Protein AF-A0A7S2BR03-F1 (afdb_monomer_lite)

Radius of gyration: 13.49 Å; chains: 1; bounding box: 30×27×40 Å

pLDDT: mean 95.9, std 5.65, range [64.81, 98.75]

Secondary structure (DSSP, 8-state):
-TTS-HHHHHHHHHHTB-TTS-BBSSTT--B-HHHHHHHHHHHHHTT-GGGS-HHHHHHHHHTTB-TTS-B-SSTTSPP-HHHHHHHHHHHHHTT-GGGS-GGG-

Foldseek 3Di:
DVVDPLVVVLVQLLVQQDPQQWGAPHPVRDTFLQSLLVSLVSCLVSVHPVSHDLVSNLVQLLQQQDPLQAGDRGHPHDGDPVSRVSSCNSCVSVVNNVVGDPVSD

Organism: NCBI:txid327968

Structure (mmCIF, N/CA/C/O backbone):
data_AF-A0A7S2BR03-F1
#
_entry.id   AF-A0A7S2BR03-F1
#
loop_
_atom_site.group_PD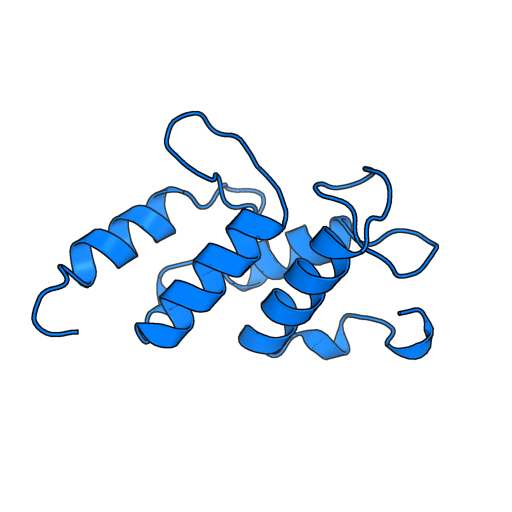B
_atom_site.id
_atom_site.type_symbol
_atom_site.label_atom_id
_atom_site.label_alt_id
_atom_site.label_comp_id
_atom_site.label_asym_id
_atom_site.label_entity_id
_atom_site.label_seq_id
_atom_site.pdbx_PDB_ins_code
_atom_site.Cartn_x
_atom_site.Cartn_y
_atom_site.Cartn_z
_atom_site.occupancy
_atom_site.B_iso_or_equiv
_atom_site.auth_seq_id
_atom_site.auth_comp_id
_atom_site.auth_asym_id
_atom_site.auth_atom_id
_atom_site.pdbx_PDB_model_num
ATOM 1 N N . VAL A 1 1 ? -12.132 -7.850 17.650 1.00 64.81 1 VAL A N 1
ATOM 2 C CA . VAL A 1 1 ? -12.135 -6.395 17.366 1.00 64.81 1 VAL A CA 1
ATOM 3 C C . VAL A 1 1 ? -12.486 -5.587 18.616 1.00 64.81 1 VAL A C 1
ATOM 5 O O . VAL A 1 1 ? -11.938 -4.518 18.800 1.00 64.81 1 VAL A O 1
ATOM 8 N N . ASP A 1 2 ? -13.261 -6.143 19.545 1.00 73.75 2 ASP A N 1
ATOM 9 C CA . ASP A 1 2 ? -13.863 -5.478 20.722 1.00 73.75 2 ASP A CA 1
ATOM 10 C C . ASP A 1 2 ? -12.920 -4.790 21.736 1.00 73.75 2 ASP A C 1
ATOM 12 O O . ASP A 1 2 ? -13.390 -4.132 22.659 1.00 73.75 2 ASP A O 1
ATOM 16 N N . LYS A 1 3 ? -11.595 -4.935 21.600 1.00 87.50 3 LYS A N 1
ATOM 17 C CA . LYS A 1 3 ? -10.587 -4.228 22.418 1.00 87.50 3 LYS A CA 1
ATOM 18 C C . LYS A 1 3 ? -9.804 -3.163 21.638 1.00 87.50 3 LYS A C 1
ATOM 20 O O . LYS A 1 3 ? -8.935 -2.517 22.214 1.00 87.50 3 LYS A O 1
ATOM 25 N N . LEU A 1 4 ? -10.056 -3.031 20.337 1.00 91.19 4 LEU A N 1
ATOM 26 C CA . LEU A 1 4 ? -9.351 -2.130 19.432 1.00 91.19 4 LEU A CA 1
ATOM 27 C C . LEU A 1 4 ? -10.158 -0.843 19.254 1.00 91.19 4 LEU A C 1
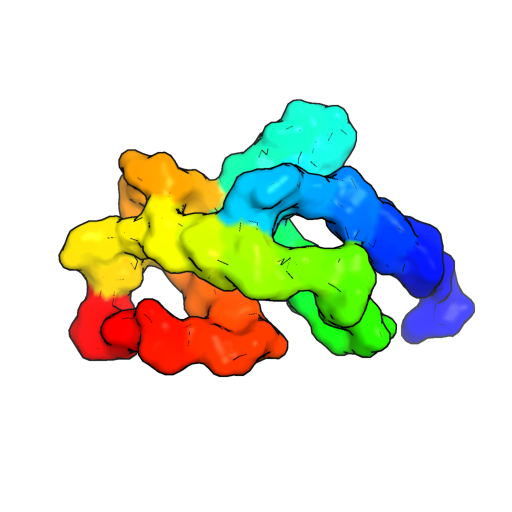ATOM 29 O O . LEU A 1 4 ? -11.345 -0.898 18.940 1.00 91.19 4 LEU A O 1
ATOM 33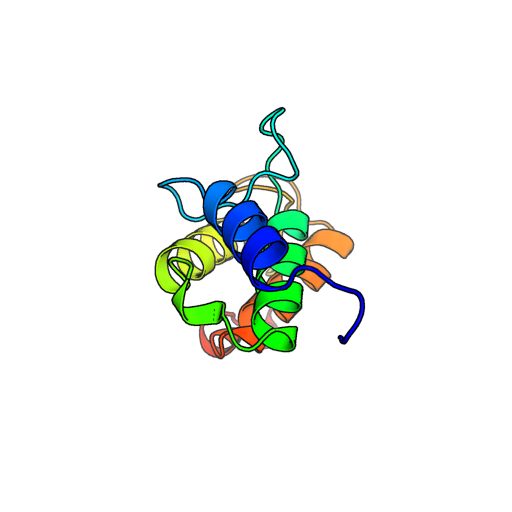 N N . ASP A 1 5 ? -9.501 0.308 19.388 1.00 95.81 5 ASP A N 1
ATOM 34 C CA . ASP A 1 5 ? -10.045 1.578 18.901 1.00 95.81 5 ASP A CA 1
ATOM 35 C C . ASP A 1 5 ? -9.969 1.598 17.366 1.00 95.81 5 ASP A C 1
ATOM 37 O O . ASP A 1 5 ? -8.972 2.026 16.784 1.00 95.81 5 ASP A O 1
ATOM 41 N N . VAL A 1 6 ? -11.006 1.061 16.716 1.00 96.50 6 VAL A N 1
ATOM 42 C CA . VAL A 1 6 ? -11.058 0.912 15.253 1.00 96.50 6 VAL A CA 1
ATOM 43 C C . VAL A 1 6 ? -10.931 2.264 14.555 1.00 96.50 6 VAL A C 1
ATOM 45 O O . VAL A 1 6 ? -10.086 2.410 13.677 1.00 96.50 6 VAL A O 1
ATOM 48 N N . GLU A 1 7 ? -11.701 3.271 14.970 1.00 97.12 7 GLU A N 1
ATOM 49 C CA . GLU A 1 7 ? -11.661 4.593 14.332 1.00 97.12 7 GLU A CA 1
ATOM 50 C C . GLU A 1 7 ? -10.315 5.290 14.571 1.00 97.12 7 GLU A C 1
ATOM 52 O O . GLU A 1 7 ? -9.795 5.958 13.679 1.00 97.12 7 GLU A O 1
ATOM 57 N N . GLY A 1 8 ? -9.709 5.116 15.751 1.00 98.12 8 GLY A N 1
ATOM 58 C CA . GLY A 1 8 ? -8.357 5.603 16.021 1.00 98.12 8 GLY A CA 1
ATOM 59 C C . GLY A 1 8 ? -7.307 4.988 15.098 1.00 98.12 8 GLY A C 1
ATOM 60 O O . GLY A 1 8 ? -6.468 5.716 14.562 1.00 98.12 8 GLY A O 1
ATOM 61 N N . VAL A 1 9 ? -7.379 3.674 14.867 1.00 97.94 9 VAL A N 1
ATOM 62 C CA . VAL A 1 9 ? -6.477 2.957 13.953 1.00 97.94 9 VAL A CA 1
ATOM 63 C C . VAL A 1 9 ? -6.693 3.388 12.507 1.00 97.94 9 VAL A C 1
ATOM 65 O O . VAL A 1 9 ? -5.725 3.729 11.832 1.00 97.94 9 VAL A O 1
ATOM 68 N N . VAL A 1 10 ? -7.942 3.433 12.042 1.00 98.50 10 VAL A N 1
ATOM 69 C CA . VAL A 1 10 ? -8.287 3.871 10.682 1.00 98.50 10 VAL A CA 1
ATOM 70 C C . VAL A 1 10 ? -7.799 5.296 10.437 1.00 98.50 10 VAL A C 1
ATOM 72 O O . VAL A 1 10 ? -7.113 5.551 9.449 1.00 98.50 10 VAL A O 1
ATOM 75 N N . ARG A 1 11 ? -8.066 6.221 11.369 1.00 98.56 11 ARG A N 1
ATOM 76 C CA . ARG A 1 11 ? -7.591 7.608 11.283 1.00 98.56 11 ARG A CA 1
ATOM 77 C C . ARG A 1 11 ? -6.066 7.691 11.246 1.00 98.56 11 ARG A C 1
ATOM 79 O O . ARG A 1 11 ? -5.528 8.500 10.495 1.00 98.56 11 ARG A O 1
ATOM 86 N N . PHE A 1 12 ? -5.374 6.880 12.046 1.00 98.44 12 PHE A N 1
ATOM 87 C CA . PHE A 1 12 ? -3.915 6.830 12.033 1.00 98.44 12 PHE A CA 1
ATOM 88 C C . PHE A 1 12 ? -3.386 6.356 10.677 1.00 98.44 12 PHE A C 1
ATOM 90 O O . PHE A 1 12 ? -2.591 7.068 10.071 1.00 98.44 12 PHE A O 1
ATOM 97 N N . ILE A 1 13 ? -3.872 5.223 10.163 1.00 98.50 13 ILE A N 1
ATOM 98 C CA . ILE A 1 13 ? -3.439 4.685 8.865 1.00 98.50 13 ILE A CA 1
ATOM 99 C C . ILE A 1 13 ? -3.718 5.692 7.746 1.00 98.50 13 ILE A C 1
ATOM 101 O O . ILE A 1 13 ? -2.819 5.998 6.966 1.00 98.50 13 ILE A O 1
ATOM 105 N N . ALA A 1 14 ? -4.926 6.263 7.701 1.00 98.50 14 ALA A N 1
ATOM 106 C CA . ALA A 1 14 ? -5.293 7.247 6.687 1.00 98.50 14 ALA A CA 1
ATOM 107 C C . ALA A 1 14 ? -4.397 8.496 6.733 1.00 98.50 14 ALA A C 1
ATOM 109 O O . ALA A 1 14 ? -4.029 9.032 5.692 1.00 98.50 14 ALA A O 1
ATOM 110 N N . SER A 1 15 ? -3.973 8.929 7.927 1.00 98.38 15 SER A N 1
ATOM 111 C CA . SER A 1 15 ? -3.069 10.079 8.077 1.00 98.38 15 SER A CA 1
ATOM 112 C C . SER A 1 15 ? -1.648 9.845 7.550 1.00 98.38 15 SER A C 1
ATOM 114 O O . SER A 1 15 ? -0.911 10.809 7.355 1.00 98.38 15 SER A O 1
ATOM 116 N N . LEU A 1 16 ? -1.254 8.587 7.327 1.00 98.62 16 LEU A N 1
ATOM 117 C CA . LEU A 1 16 ? 0.066 8.227 6.805 1.00 98.62 16 LEU A CA 1
ATOM 118 C C . LEU A 1 16 ? 0.117 8.204 5.273 1.00 98.62 16 LEU A C 1
ATOM 120 O O . LEU A 1 16 ? 1.216 8.094 4.716 1.00 98.62 16 LEU A O 1
ATOM 124 N N . GLN A 1 17 ? -1.033 8.293 4.594 1.00 98.69 17 GLN A N 1
ATOM 125 C CA . GLN A 1 17 ? -1.062 8.354 3.140 1.00 98.69 17 GLN A CA 1
ATOM 126 C C . GLN A 1 17 ? -0.502 9.692 2.651 1.00 98.69 17 GLN A C 1
ATOM 128 O O . GLN A 1 17 ? -0.879 10.768 3.118 1.00 98.69 17 GLN A O 1
ATOM 133 N N . ARG A 1 18 ? 0.414 9.623 1.689 1.00 98.12 18 ARG A N 1
ATOM 134 C CA . ARG A 1 18 ? 1.058 10.782 1.076 1.00 98.12 18 ARG A CA 1
ATOM 135 C C . ARG A 1 18 ? 0.362 11.170 -0.236 1.00 98.12 18 ARG A C 1
ATOM 137 O O . ARG A 1 18 ? -0.223 10.297 -0.879 1.00 98.12 18 ARG A O 1
ATOM 144 N N . PRO A 1 19 ? 0.468 12.437 -0.686 1.00 97.12 19 PRO A N 1
ATOM 145 C CA . PRO A 1 19 ? -0.190 12.910 -1.911 1.00 97.12 19 PRO A CA 1
ATOM 146 C C . PRO A 1 19 ? 0.143 12.100 -3.171 1.00 97.12 19 PRO A C 1
ATOM 148 O O . PRO A 1 19 ? -0.664 12.009 -4.087 1.00 97.12 19 PRO A O 1
ATOM 151 N N . GLU A 1 20 ? 1.335 11.505 -3.233 1.00 96.06 20 GLU A N 1
ATOM 152 C CA . GLU A 1 20 ? 1.779 10.665 -4.348 1.00 96.06 20 GLU A CA 1
ATOM 153 C C . GLU A 1 20 ? 1.228 9.227 -4.336 1.00 96.06 20 GLU A C 1
ATOM 155 O O . GLU A 1 20 ? 1.586 8.456 -5.234 1.00 96.06 20 GLU A O 1
ATOM 160 N N . GLY A 1 21 ? 0.429 8.863 -3.323 1.00 97.88 21 GLY A N 1
ATOM 161 C CA . GLY A 1 21 ? -0.214 7.555 -3.140 1.00 97.88 21 GLY A CA 1
ATOM 162 C C . GLY A 1 21 ? 0.501 6.596 -2.182 1.00 97.88 21 GLY A C 1
ATOM 163 O O . GLY A 1 21 ? -0.081 5.603 -1.746 1.00 97.88 21 GLY A O 1
ATOM 164 N N . ALA A 1 22 ? 1.751 6.887 -1.825 1.00 98.12 22 ALA A N 1
ATOM 165 C CA . ALA A 1 22 ? 2.529 6.059 -0.908 1.00 98.12 22 ALA A CA 1
ATOM 166 C C . ALA A 1 22 ? 1.998 6.135 0.530 1.00 98.12 22 ALA A C 1
ATOM 168 O O . ALA A 1 22 ? 1.386 7.129 0.915 1.00 98.12 22 ALA A O 1
ATOM 169 N N . PHE A 1 23 ? 2.336 5.147 1.357 1.00 98.62 23 PHE A N 1
ATOM 170 C CA . PHE A 1 23 ? 2.134 5.222 2.804 1.00 98.62 23 PHE A CA 1
ATOM 171 C C . PHE A 1 23 ? 3.470 5.374 3.519 1.00 98.62 23 PHE A C 1
ATOM 173 O O . PHE A 1 23 ? 4.452 4.718 3.171 1.00 98.62 23 PHE A O 1
ATOM 180 N N . SER A 1 24 ? 3.490 6.238 4.531 1.00 98.25 24 SER A N 1
ATOM 181 C CA . SER A 1 24 ? 4.596 6.277 5.486 1.00 98.25 24 SER A CA 1
ATOM 182 C C . SER A 1 24 ? 4.416 5.179 6.536 1.00 98.25 24 SER A C 1
ATOM 184 O O . SER A 1 24 ? 3.284 4.862 6.896 1.00 98.25 24 SER A O 1
ATOM 186 N N . GLY A 1 25 ? 5.502 4.610 7.058 1.00 95.44 25 GLY A N 1
ATOM 187 C CA . GLY A 1 25 ? 5.416 3.597 8.120 1.00 95.44 25 GLY A CA 1
ATOM 188 C C . GLY A 1 25 ? 4.989 4.169 9.473 1.00 95.44 25 GLY A C 1
ATOM 189 O O . GLY A 1 25 ? 4.272 3.527 10.239 1.00 95.44 25 GLY A O 1
ATOM 190 N N . ASP A 1 26 ? 5.418 5.397 9.756 1.00 95.50 26 ASP A N 1
ATOM 191 C CA . ASP A 1 26 ? 5.090 6.144 10.962 1.00 95.50 26 ASP A CA 1
ATOM 192 C C . ASP A 1 26 ? 5.330 7.656 10.755 1.00 95.50 26 ASP A C 1
ATOM 194 O O . ASP A 1 26 ? 5.499 8.151 9.637 1.00 95.50 26 ASP A O 1
ATOM 198 N N . ARG A 1 27 ? 5.367 8.407 11.862 1.00 93.88 27 ARG A N 1
ATOM 199 C CA . ARG A 1 27 ? 5.601 9.859 11.888 1.00 93.88 27 ARG A CA 1
ATOM 200 C C . ARG A 1 27 ? 6.973 10.312 11.367 1.00 93.88 27 ARG A C 1
ATOM 202 O O . ARG A 1 27 ? 7.170 11.512 11.200 1.00 93.88 27 ARG A O 1
ATOM 209 N N . TRP A 1 28 ? 7.929 9.405 11.182 1.00 95.06 28 TRP A N 1
ATOM 210 C CA . TRP A 1 28 ? 9.278 9.709 10.703 1.00 95.06 28 TRP A CA 1
ATOM 211 C C . TRP A 1 28 ? 9.400 9.641 9.180 1.00 95.06 28 TRP A C 1
ATOM 213 O O . TRP A 1 28 ? 10.421 10.059 8.637 1.00 95.06 28 TRP A O 1
ATOM 223 N N . GLY A 1 29 ? 8.342 9.209 8.488 1.00 93.81 29 GLY A N 1
ATOM 224 C CA . GLY A 1 29 ? 8.186 9.437 7.053 1.00 93.81 29 GLY A CA 1
ATOM 225 C C . GLY A 1 29 ? 8.970 8.489 6.146 1.00 93.81 29 GLY A C 1
ATOM 226 O O . GLY A 1 29 ? 9.110 8.795 4.961 1.00 93.81 29 GLY A O 1
ATOM 227 N N . GLU A 1 30 ? 9.475 7.361 6.663 1.00 97.06 30 GLU A N 1
ATOM 228 C CA . GLU A 1 30 ? 9.972 6.272 5.811 1.00 97.06 30 GLU A CA 1
ATOM 229 C C . GLU A 1 30 ? 8.829 5.763 4.929 1.00 97.06 30 GLU A C 1
ATOM 231 O O . GLU A 1 30 ? 7.706 5.595 5.403 1.00 97.06 30 GLU A O 1
ATOM 236 N N . VAL A 1 31 ? 9.124 5.521 3.654 1.00 97.25 31 VAL A N 1
ATOM 237 C CA . VAL A 1 31 ? 8.161 5.058 2.658 1.00 97.25 31 VAL A CA 1
ATOM 238 C C . VAL A 1 31 ? 8.734 3.852 1.936 1.00 97.25 31 VAL A C 1
ATOM 240 O O . VAL A 1 31 ? 9.834 3.930 1.390 1.00 97.25 31 VAL A O 1
ATOM 243 N N . ASP A 1 32 ? 7.946 2.785 1.865 1.00 97.50 32 ASP A N 1
ATOM 244 C CA . ASP A 1 32 ? 8.151 1.672 0.954 1.00 97.50 32 ASP A CA 1
ATOM 245 C C . ASP A 1 32 ? 6.848 0.880 0.728 1.00 97.50 32 ASP A C 1
ATOM 247 O O . ASP A 1 32 ? 5.827 1.101 1.387 1.00 97.50 32 ASP A O 1
ATOM 251 N N . VAL A 1 33 ? 6.889 -0.059 -0.219 1.00 98.25 33 VAL A N 1
ATOM 252 C CA . VAL A 1 33 ? 5.759 -0.911 -0.624 1.00 98.25 33 VAL A CA 1
ATOM 253 C C . VAL A 1 33 ? 5.142 -1.711 0.534 1.00 98.25 33 VAL A C 1
ATOM 255 O O . VAL A 1 33 ? 3.936 -1.970 0.519 1.00 98.25 33 VAL A O 1
ATOM 258 N N . ARG A 1 34 ? 5.907 -2.078 1.570 1.00 98.56 34 ARG A N 1
ATOM 259 C CA . ARG A 1 34 ? 5.385 -2.809 2.739 1.00 98.56 34 ARG A CA 1
ATOM 260 C C . ARG A 1 34 ? 4.350 -1.978 3.475 1.00 98.56 34 ARG A C 1
ATOM 262 O O . ARG A 1 34 ? 3.361 -2.537 3.937 1.00 98.56 34 ARG A O 1
ATOM 269 N N . PHE A 1 35 ? 4.539 -0.663 3.578 1.00 98.56 35 PHE A N 1
ATOM 270 C CA . PHE A 1 35 ? 3.584 0.195 4.279 1.00 98.56 35 PHE A CA 1
ATOM 271 C C . PHE A 1 35 ? 2.265 0.315 3.523 1.00 98.56 35 PHE A C 1
ATOM 273 O O . PHE A 1 35 ? 1.215 0.301 4.159 1.00 98.56 35 PHE A O 1
ATOM 280 N N . ALA A 1 36 ? 2.297 0.329 2.186 1.00 98.50 36 ALA A N 1
ATOM 281 C CA . ALA A 1 36 ? 1.083 0.244 1.375 1.00 98.50 36 ALA A CA 1
ATOM 282 C C . ALA A 1 36 ? 0.351 -1.089 1.607 1.00 98.50 36 ALA A C 1
ATOM 284 O O . ALA A 1 36 ? -0.843 -1.095 1.898 1.00 98.50 36 ALA A O 1
ATOM 285 N N . TYR A 1 37 ? 1.074 -2.214 1.578 1.00 98.75 37 TYR A N 1
ATOM 286 C CA . TYR A 1 37 ? 0.496 -3.527 1.874 1.00 98.75 37 TYR A CA 1
ATOM 287 C C . TYR A 1 37 ? -0.107 -3.604 3.285 1.00 98.75 37 TYR A C 1
ATOM 289 O O . TYR A 1 37 ? -1.245 -4.047 3.442 1.00 98.75 37 TYR A O 1
ATOM 297 N N . CYS A 1 38 ? 0.617 -3.147 4.310 1.00 98.56 38 CYS A N 1
ATOM 298 C CA . CYS A 1 38 ? 0.139 -3.127 5.692 1.00 98.56 38 CYS A CA 1
ATOM 299 C C . CYS A 1 38 ? -1.102 -2.241 5.856 1.00 98.56 38 CYS A C 1
ATOM 301 O O . CYS A 1 38 ? -2.064 -2.663 6.497 1.00 98.56 38 CYS A O 1
ATOM 303 N N . ALA A 1 39 ? -1.095 -1.041 5.267 1.00 98.62 39 ALA A N 1
ATOM 304 C CA . ALA A 1 39 ? -2.214 -0.109 5.321 1.00 98.62 39 ALA A CA 1
ATOM 305 C C . ALA A 1 39 ? -3.465 -0.705 4.666 1.00 98.62 39 ALA A C 1
ATOM 307 O O . ALA A 1 39 ? -4.502 -0.811 5.318 1.00 98.62 39 ALA A O 1
ATOM 308 N N . LEU A 1 40 ? -3.356 -1.166 3.418 1.00 98.62 40 LEU A N 1
ATOM 309 C CA . LEU A 1 40 ? -4.487 -1.734 2.683 1.00 98.62 40 LEU A CA 1
ATOM 310 C C . LEU A 1 40 ? -4.993 -3.028 3.326 1.00 98.62 40 LEU A C 1
ATOM 312 O O . LEU A 1 40 ? -6.202 -3.210 3.441 1.00 98.62 40 LEU A O 1
ATOM 316 N N . SER A 1 41 ? -4.107 -3.892 3.830 1.00 98.62 41 SER A N 1
ATOM 317 C CA . SER A 1 41 ? -4.511 -5.104 4.559 1.00 98.62 41 SER A CA 1
ATOM 318 C C . SER A 1 41 ? -5.313 -4.765 5.811 1.00 98.62 41 SER A C 1
ATOM 320 O O . SER A 1 41 ? -6.389 -5.320 6.031 1.00 98.62 41 SER A O 1
ATOM 322 N N . ALA A 1 42 ? -4.810 -3.838 6.631 1.00 98.25 42 ALA A N 1
ATOM 323 C CA . ALA A 1 42 ? -5.484 -3.430 7.855 1.00 98.25 42 ALA A CA 1
ATOM 324 C C . ALA A 1 42 ? -6.836 -2.769 7.556 1.00 98.25 42 ALA A C 1
ATOM 326 O O . ALA A 1 42 ? -7.833 -3.127 8.178 1.00 98.25 42 ALA A O 1
ATOM 327 N N . LEU A 1 43 ? -6.894 -1.860 6.581 1.00 98.44 43 LEU A N 1
ATOM 328 C CA . LEU A 1 43 ? -8.136 -1.191 6.192 1.00 98.44 43 LEU A CA 1
ATOM 329 C C . LEU A 1 43 ? -9.149 -2.152 5.560 1.00 98.44 43 LEU A C 1
ATOM 331 O O . LEU A 1 43 ? -10.338 -2.003 5.812 1.00 98.44 43 LEU A O 1
ATOM 335 N N . THR A 1 44 ? -8.701 -3.172 4.823 1.00 98.25 44 THR A N 1
ATOM 336 C CA . THR A 1 44 ? -9.585 -4.233 4.310 1.00 98.25 44 THR A CA 1
ATOM 337 C C . THR A 1 44 ? -10.197 -5.036 5.457 1.00 98.25 44 THR A C 1
ATOM 339 O O . THR A 1 44 ? -11.403 -5.252 5.489 1.00 98.25 44 THR A O 1
ATOM 342 N N . ILE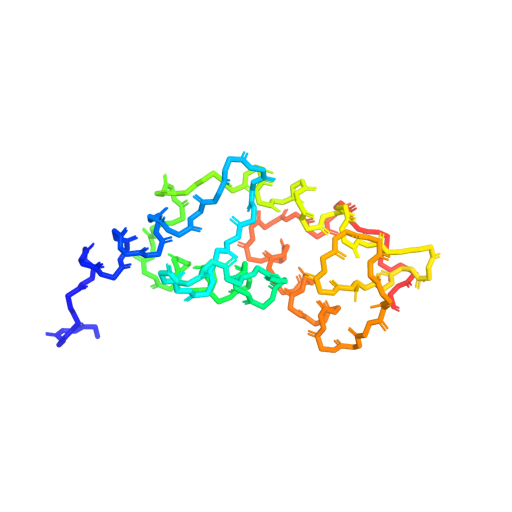 A 1 45 ? -9.385 -5.449 6.440 1.00 97.62 45 ILE A N 1
ATOM 343 C CA . ILE A 1 45 ? -9.861 -6.196 7.620 1.00 97.62 45 ILE A CA 1
ATOM 344 C C . ILE A 1 45 ? -10.858 -5.370 8.447 1.00 97.62 45 ILE A 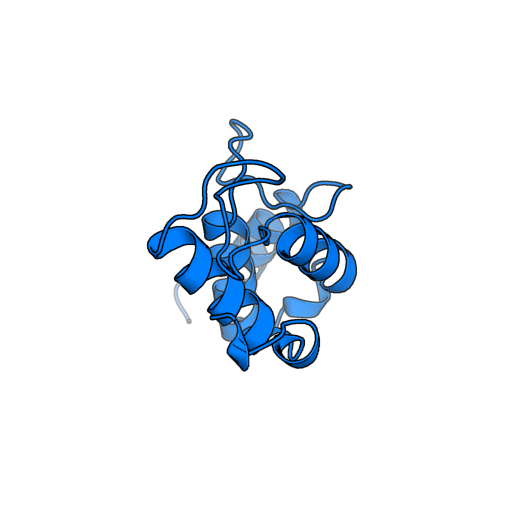C 1
ATOM 346 O O . ILE A 1 45 ? -11.758 -5.933 9.070 1.00 97.62 45 ILE A O 1
ATOM 350 N N . LEU A 1 46 ? -10.681 -4.047 8.477 1.00 97.12 46 LEU A N 1
ATOM 351 C CA . LEU A 1 46 ? -11.520 -3.111 9.226 1.00 97.12 46 LEU A CA 1
ATOM 352 C C . LEU A 1 46 ? -12.700 -2.549 8.417 1.00 97.12 46 LEU A C 1
ATOM 354 O O . LEU A 1 46 ? -13.424 -1.721 8.963 1.00 97.12 46 LEU A O 1
ATOM 358 N N . ASP A 1 47 ? -12.894 -2.989 7.168 1.00 97.00 47 ASP A N 1
ATOM 359 C CA . ASP A 1 47 ? -13.938 -2.503 6.250 1.00 97.00 47 ASP A CA 1
ATOM 360 C C . ASP A 1 47 ? -13.926 -0.968 6.078 1.00 97.00 47 ASP A C 1
ATOM 362 O O . ASP A 1 47 ? -14.940 -0.290 6.212 1.00 97.00 47 ASP A O 1
ATOM 366 N N . ALA A 1 48 ? -12.732 -0.407 5.853 1.00 98.12 48 ALA A N 1
ATOM 367 C CA . ALA A 1 48 ? -12.477 1.039 5.853 1.00 98.12 48 ALA A CA 1
ATOM 368 C C . ALA A 1 48 ? -11.546 1.499 4.711 1.00 98.12 48 ALA A C 1
ATOM 370 O O . ALA A 1 48 ? -10.801 2.474 4.853 1.00 98.12 48 ALA A O 1
ATOM 371 N N . LEU A 1 49 ? -11.526 0.778 3.584 1.00 98.12 49 LEU A N 1
ATOM 372 C CA . LEU A 1 49 ? -10.714 1.142 2.411 1.00 98.12 49 LEU A CA 1
ATOM 373 C C . LEU A 1 49 ? -11.123 2.490 1.796 1.00 98.12 49 LEU A C 1
ATOM 375 O O . LEU A 1 49 ? -10.283 3.178 1.226 1.00 98.12 49 LEU A O 1
ATOM 379 N N . ASP A 1 50 ? -12.380 2.898 1.962 1.00 97.94 50 ASP A N 1
ATOM 380 C CA . ASP A 1 50 ? -12.931 4.182 1.512 1.00 97.94 50 ASP A CA 1
ATOM 381 C C . ASP A 1 50 ? -12.306 5.404 2.213 1.00 97.94 50 ASP A C 1
ATOM 383 O O . ASP A 1 50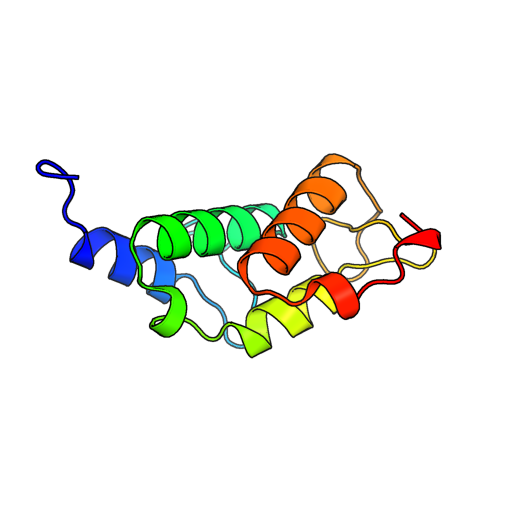 ? -12.526 6.548 1.814 1.00 97.94 50 ASP A O 1
ATOM 387 N N . ARG A 1 51 ? -11.509 5.178 3.263 1.00 98.38 51 ARG A N 1
ATOM 388 C CA . ARG A 1 51 ? -10.844 6.226 4.048 1.00 98.38 51 ARG A CA 1
ATOM 389 C C . ARG A 1 51 ? -9.504 6.672 3.467 1.00 98.38 51 ARG A C 1
ATOM 391 O O . ARG A 1 51 ? -8.898 7.591 4.019 1.00 98.38 51 ARG A O 1
ATOM 398 N N . VAL A 1 52 ? -9.044 6.034 2.394 1.00 98.69 52 VAL A N 1
ATOM 399 C CA . VAL A 1 52 ? -7.786 6.341 1.705 1.00 98.69 52 VAL A CA 1
ATOM 400 C C . VAL A 1 52 ? -7.993 6.409 0.196 1.00 98.69 52 VAL A C 1
ATOM 402 O O . VAL A 1 52 ? -8.945 5.857 -0.347 1.00 98.69 52 VAL A O 1
ATOM 405 N N . ASP A 1 53 ? -7.077 7.076 -0.495 1.00 98.69 53 ASP A N 1
ATOM 406 C CA . ASP A 1 53 ? -7.056 7.137 -1.953 1.00 98.69 53 ASP A CA 1
ATOM 407 C C . ASP A 1 53 ? -6.436 5.850 -2.526 1.00 98.69 53 ASP A C 1
ATOM 409 O O . ASP A 1 53 ? -5.216 5.724 -2.687 1.00 98.69 53 ASP A O 1
ATOM 413 N N . VAL A 1 54 ? -7.287 4.851 -2.758 1.00 98.38 54 VAL A N 1
ATOM 414 C CA . VAL A 1 54 ? -6.893 3.540 -3.292 1.00 98.38 54 VAL A CA 1
ATOM 415 C C . VAL A 1 54 ? -6.296 3.658 -4.696 1.00 98.38 54 VAL A C 1
ATOM 417 O O . VAL A 1 54 ? -5.312 2.977 -5.003 1.00 98.38 54 VAL A O 1
ATOM 420 N N . ASP A 1 55 ? -6.827 4.553 -5.526 1.00 98.06 55 ASP A N 1
ATOM 421 C CA . ASP A 1 55 ? -6.358 4.751 -6.897 1.00 98.06 55 ASP A CA 1
ATOM 422 C C . ASP A 1 55 ? -4.946 5.340 -6.905 1.00 98.06 55 ASP A C 1
ATOM 424 O O . ASP A 1 55 ? -4.054 4.819 -7.580 1.00 98.06 55 ASP A O 1
ATOM 428 N N . ALA A 1 56 ? -4.691 6.372 -6.095 1.00 98.44 56 ALA A N 1
ATOM 429 C CA . ALA A 1 56 ? -3.357 6.946 -5.956 1.00 98.44 56 ALA A CA 1
ATOM 430 C C . ALA A 1 56 ? -2.348 5.907 -5.446 1.00 98.44 56 ALA A C 1
ATOM 432 O O . ALA A 1 56 ? -1.226 5.834 -5.958 1.00 98.44 56 ALA A O 1
ATOM 433 N N . CYS A 1 57 ? -2.739 5.076 -4.472 1.00 98.50 57 CYS A N 1
ATOM 434 C CA . CYS A 1 57 ? -1.886 4.004 -3.957 1.00 98.50 57 CYS A CA 1
ATOM 435 C C . CYS A 1 57 ? -1.557 2.963 -5.033 1.00 98.50 57 CYS A C 1
ATOM 437 O O . CYS A 1 57 ? -0.388 2.623 -5.226 1.00 98.50 57 CYS A O 1
ATOM 439 N N . THR A 1 58 ? -2.563 2.533 -5.794 1.00 98.31 58 THR A N 1
ATOM 440 C CA . THR A 1 58 ? -2.411 1.604 -6.922 1.00 98.31 58 THR A CA 1
ATOM 441 C C . THR A 1 58 ? -1.433 2.160 -7.954 1.00 98.31 58 THR A C 1
ATOM 443 O O . THR A 1 58 ? -0.458 1.500 -8.311 1.00 98.31 58 THR A O 1
ATOM 446 N N . GLN A 1 59 ? -1.604 3.420 -8.364 1.00 98.25 59 GLN A N 1
ATOM 447 C CA . GLN A 1 59 ? -0.686 4.075 -9.300 1.00 98.25 59 GLN A CA 1
ATOM 448 C C . GLN A 1 59 ? 0.737 4.198 -8.740 1.00 98.25 59 GLN A C 1
ATOM 450 O O . GLN A 1 59 ? 1.708 4.117 -9.491 1.00 98.25 59 GLN A O 1
ATOM 455 N N . TRP A 1 60 ? 0.898 4.397 -7.430 1.00 98.50 60 TRP A N 1
ATOM 456 C CA . TRP A 1 60 ? 2.216 4.420 -6.798 1.00 98.50 60 TRP A CA 1
ATOM 457 C C . TRP A 1 60 ? 2.893 3.043 -6.809 1.00 98.50 60 TRP A C 1
ATOM 459 O O . TRP A 1 60 ? 4.076 2.963 -7.147 1.00 98.50 60 TRP A O 1
ATOM 469 N N . LEU A 1 61 ? 2.150 1.972 -6.512 1.00 98.38 61 LEU A N 1
ATOM 470 C CA . LEU A 1 61 ? 2.643 0.591 -6.559 1.00 98.38 61 LEU A CA 1
ATOM 471 C C . LEU A 1 61 ? 3.104 0.204 -7.965 1.00 98.38 61 LEU A C 1
ATOM 473 O O . LEU A 1 61 ? 4.205 -0.319 -8.113 1.00 98.38 61 LEU A O 1
ATOM 477 N N . LEU A 1 62 ? 2.327 0.533 -9.001 1.00 97.31 62 LEU A N 1
ATOM 478 C CA . LEU A 1 62 ? 2.689 0.236 -10.394 1.00 97.31 62 LEU A CA 1
ATOM 479 C C . LEU A 1 62 ? 3.991 0.932 -10.825 1.00 97.31 62 LEU A C 1
ATOM 481 O O . LEU A 1 62 ? 4.786 0.357 -11.561 1.00 97.31 62 LEU A O 1
ATOM 485 N N . ARG A 1 63 ? 4.286 2.132 -10.306 1.00 97.75 63 ARG A N 1
ATOM 486 C CA . ARG A 1 63 ? 5.587 2.799 -10.536 1.00 97.75 63 ARG A CA 1
ATOM 487 C C . ARG A 1 63 ? 6.767 2.119 -9.834 1.00 97.75 63 ARG A C 1
ATOM 489 O O . ARG A 1 63 ? 7.911 2.473 -10.120 1.00 97.75 63 ARG A O 1
ATOM 496 N N . CYS A 1 64 ? 6.509 1.222 -8.883 1.00 98.00 64 CYS A N 1
ATOM 497 C CA . CYS A 1 64 ? 7.537 0.433 -8.204 1.00 98.00 64 CYS A CA 1
ATOM 498 C C . CYS A 1 64 ? 7.877 -0.862 -8.954 1.00 98.00 64 CYS A C 1
ATOM 500 O O . CYS A 1 64 ? 8.847 -1.517 -8.573 1.00 98.00 64 CYS A O 1
ATOM 502 N N . GLN A 1 65 ? 7.113 -1.221 -9.992 1.00 97.31 65 GLN A N 1
ATOM 503 C CA . GLN A 1 65 ? 7.425 -2.349 -10.861 1.00 97.31 65 GLN A CA 1
ATOM 504 C C . GLN A 1 65 ? 8.604 -2.010 -11.781 1.00 97.31 65 GLN A C 1
ATOM 506 O O . GLN A 1 65 ? 8.677 -0.917 -12.350 1.00 97.31 65 GLN A O 1
ATOM 511 N N . ASN A 1 66 ? 9.524 -2.955 -11.936 1.00 96.50 66 ASN A N 1
ATOM 512 C CA . ASN A 1 66 ? 10.694 -2.841 -12.793 1.00 96.50 66 ASN A CA 1
ATOM 513 C C . ASN A 1 66 ? 10.529 -3.658 -14.084 1.00 96.50 66 ASN A C 1
ATOM 515 O O . ASN A 1 66 ? 9.545 -4.361 -14.299 1.00 96.50 66 ASN A O 1
ATOM 519 N N . TYR A 1 67 ? 11.522 -3.547 -14.970 1.00 94.19 67 TYR A N 1
ATOM 520 C CA . TYR A 1 67 ? 11.531 -4.207 -16.282 1.00 94.19 67 TYR A CA 1
ATOM 521 C C . TYR A 1 67 ? 11.533 -5.742 -16.211 1.00 94.19 67 TYR A C 1
ATOM 523 O O . TYR A 1 67 ? 11.231 -6.391 -17.206 1.00 94.19 67 TYR A O 1
ATOM 531 N N . ASP A 1 68 ? 11.920 -6.308 -15.069 1.00 94.81 68 ASP A N 1
ATOM 532 C CA . ASP A 1 68 ? 11.931 -7.742 -14.787 1.00 94.81 68 ASP A CA 1
ATOM 533 C C . ASP A 1 68 ? 10.596 -8.234 -14.202 1.00 94.81 68 ASP A C 1
ATOM 535 O O . ASP A 1 68 ? 10.533 -9.350 -13.706 1.00 94.81 68 ASP A O 1
ATOM 539 N N . GLY A 1 69 ? 9.555 -7.391 -14.208 1.00 94.56 69 GLY A N 1
ATOM 540 C CA . GLY A 1 69 ? 8.222 -7.694 -13.682 1.00 94.56 69 GLY A CA 1
ATOM 541 C C . GLY A 1 69 ? 8.108 -7.624 -12.156 1.00 94.56 69 GLY A C 1
ATOM 542 O O . GLY A 1 69 ? 7.005 -7.452 -11.633 1.00 94.56 69 GLY A O 1
ATOM 543 N N . ALA A 1 70 ? 9.226 -7.676 -11.434 1.00 96.81 70 ALA A N 1
ATOM 544 C CA . ALA A 1 70 ? 9.281 -7.604 -9.981 1.00 96.81 70 ALA A CA 1
ATOM 545 C C . ALA A 1 70 ? 9.218 -6.156 -9.459 1.00 96.81 70 ALA A C 1
ATOM 547 O O . ALA A 1 70 ? 9.290 -5.187 -10.215 1.00 96.81 70 ALA A O 1
ATOM 548 N N . PHE A 1 71 ? 9.059 -5.999 -8.140 1.00 98.38 71 PHE A N 1
ATOM 549 C CA . PHE A 1 71 ? 8.886 -4.694 -7.500 1.00 98.38 71 PHE A CA 1
ATOM 550 C C . PHE A 1 71 ? 10.044 -4.366 -6.560 1.00 98.38 71 PHE A C 1
ATOM 552 O O . PHE A 1 71 ? 10.542 -5.225 -5.824 1.00 98.38 71 PHE A O 1
ATOM 559 N N . GLY A 1 72 ? 10.442 -3.094 -6.559 1.00 98.44 72 GLY A N 1
ATOM 560 C CA . GLY A 1 72 ? 11.339 -2.517 -5.560 1.00 98.44 72 GLY A CA 1
ATOM 561 C C . GLY A 1 72 ? 10.591 -1.873 -4.383 1.00 98.44 72 GLY A C 1
ATOM 562 O O . GLY A 1 72 ? 9.368 -1.736 -4.425 1.00 98.44 72 GLY A O 1
ATOM 563 N N . PRO A 1 73 ? 11.301 -1.435 -3.322 1.00 98.25 73 PRO A N 1
ATOM 564 C CA . PRO A 1 73 ? 10.690 -0.748 -2.176 1.00 98.25 73 PRO A CA 1
ATOM 565 C C . PRO A 1 73 ? 10.000 0.564 -2.547 1.00 98.25 73 PRO A C 1
ATOM 567 O O . PRO A 1 73 ? 9.025 0.950 -1.916 1.00 98.25 73 PRO A O 1
ATOM 570 N N . VAL A 1 74 ? 10.542 1.270 -3.534 1.00 98.44 74 VAL A N 1
ATOM 571 C CA . VAL A 1 74 ? 10.088 2.573 -4.027 1.00 98.44 74 VAL A CA 1
ATOM 572 C C . VAL A 1 74 ? 10.348 2.630 -5.535 1.00 98.44 74 VAL A C 1
ATOM 574 O O . VAL A 1 74 ? 11.130 1.816 -6.042 1.00 98.44 74 VAL A O 1
ATOM 577 N N . PRO A 1 75 ? 9.769 3.594 -6.275 1.00 98.12 75 PRO A N 1
ATOM 578 C CA . PRO A 1 75 ? 10.017 3.708 -7.705 1.00 98.12 75 PRO A CA 1
ATOM 579 C C . PRO A 1 75 ? 11.511 3.777 -8.033 1.00 98.12 75 PRO A C 1
ATOM 581 O O . PRO A 1 75 ? 12.248 4.557 -7.424 1.00 98.12 75 PRO A O 1
ATOM 584 N N . ARG A 1 76 ? 11.931 3.005 -9.045 1.00 95.62 76 ARG A N 1
ATOM 585 C CA . ARG A 1 76 ? 13.317 2.905 -9.547 1.00 95.62 76 ARG A CA 1
ATOM 586 C C . ARG A 1 76 ? 14.318 2.215 -8.610 1.00 95.62 76 ARG A C 1
ATOM 588 O O . ARG A 1 76 ? 15.509 2.216 -8.922 1.00 95.62 76 ARG A O 1
ATOM 595 N N . ALA A 1 77 ? 13.880 1.669 -7.479 1.00 97.94 77 ALA A N 1
ATOM 596 C CA . ALA A 1 77 ? 14.734 0.845 -6.630 1.00 97.94 77 ALA A CA 1
ATOM 597 C C . ALA A 1 77 ? 14.802 -0.599 -7.151 1.00 97.94 77 ALA A C 1
ATOM 599 O O . ALA A 1 77 ? 13.921 -1.040 -7.883 1.00 97.94 77 ALA A O 1
ATOM 600 N N . GLU A 1 78 ? 15.854 -1.327 -6.773 1.00 98.12 78 GLU A N 1
ATOM 601 C CA . GLU A 1 78 ? 16.082 -2.707 -7.213 1.00 98.12 78 GLU A CA 1
ATOM 602 C C . GLU A 1 78 ? 14.933 -3.640 -6.809 1.00 98.12 78 GLU A C 1
ATOM 604 O O . GLU A 1 78 ? 14.389 -3.544 -5.704 1.00 98.12 78 GLU A O 1
ATOM 609 N N . SER A 1 79 ? 14.593 -4.548 -7.722 1.00 98.25 79 SER A N 1
ATOM 610 C CA . SER A 1 79 ? 13.612 -5.602 -7.504 1.00 98.25 79 SER A CA 1
ATOM 611 C C . SER A 1 79 ? 14.012 -6.506 -6.345 1.00 98.25 79 SER A C 1
ATOM 613 O O . SER A 1 79 ? 15.158 -6.934 -6.222 1.00 98.25 79 SER A O 1
ATOM 615 N N . HIS A 1 80 ? 13.051 -6.837 -5.488 1.00 98.25 80 HIS A N 1
ATOM 616 C CA . HIS A 1 80 ? 13.297 -7.724 -4.360 1.00 98.25 80 HIS A CA 1
ATOM 617 C C . HIS A 1 80 ? 12.033 -8.503 -4.014 1.00 98.25 80 HIS A C 1
ATOM 619 O O . HIS A 1 80 ? 10.960 -7.926 -3.841 1.00 98.25 80 HIS A O 1
ATOM 625 N N . ALA A 1 81 ? 12.174 -9.815 -3.815 1.00 97.50 81 ALA A N 1
ATOM 626 C CA . ALA A 1 81 ? 11.048 -10.732 -3.634 1.00 97.50 81 ALA A CA 1
ATOM 627 C C . ALA A 1 81 ? 10.061 -10.297 -2.532 1.00 97.50 81 ALA A C 1
ATOM 629 O O . ALA A 1 81 ? 8.852 -10.417 -2.701 1.00 97.50 81 ALA A O 1
ATOM 630 N N . ALA A 1 82 ? 10.559 -9.741 -1.419 1.00 98.12 82 ALA A N 1
ATOM 631 C CA . ALA A 1 82 ? 9.692 -9.244 -0.347 1.00 98.12 82 ALA A CA 1
ATOM 632 C C . ALA A 1 82 ? 8.804 -8.060 -0.779 1.00 98.12 82 ALA A C 1
ATOM 634 O O . ALA A 1 82 ? 7.645 -7.998 -0.377 1.00 98.12 82 ALA A O 1
ATOM 635 N N . TYR A 1 83 ? 9.316 -7.141 -1.605 1.00 98.44 83 TYR A N 1
ATOM 636 C CA . TYR A 1 83 ? 8.517 -6.018 -2.101 1.00 98.44 83 TYR A CA 1
ATOM 637 C C . TYR A 1 83 ? 7.592 -6.456 -3.235 1.00 98.44 83 TYR A C 1
ATOM 639 O O . TYR A 1 83 ? 6.452 -6.009 -3.255 1.00 98.44 83 TYR A O 1
ATOM 647 N N . THR A 1 84 ? 8.008 -7.403 -4.085 1.00 97.94 84 THR A N 1
ATOM 648 C CA . THR A 1 84 ? 7.106 -8.068 -5.045 1.00 97.94 84 THR A CA 1
ATOM 649 C C . THR A 1 84 ? 5.916 -8.703 -4.335 1.00 97.94 84 THR A C 1
ATOM 651 O O . THR A 1 84 ? 4.776 -8.420 -4.691 1.00 97.94 84 THR A O 1
ATOM 654 N N . PHE A 1 85 ? 6.155 -9.491 -3.281 1.00 98.00 85 PHE A N 1
ATOM 655 C CA . PHE A 1 85 ? 5.082 -10.085 -2.482 1.00 98.00 85 PHE A CA 1
ATOM 656 C C . PHE A 1 85 ? 4.124 -9.016 -1.940 1.00 98.00 85 PHE A C 1
ATOM 658 O O . PHE A 1 85 ? 2.913 -9.121 -2.124 1.00 98.00 85 PHE A O 1
ATOM 665 N N . CYS A 1 86 ? 4.652 -7.966 -1.304 1.00 98.56 86 CYS A N 1
ATOM 666 C CA . CYS A 1 86 ? 3.820 -6.899 -0.756 1.00 98.56 86 CYS A CA 1
ATOM 667 C C . CYS A 1 86 ? 3.027 -6.153 -1.842 1.00 98.56 86 CYS A C 1
ATOM 669 O O . CYS A 1 86 ? 1.844 -5.895 -1.634 1.00 98.56 86 CYS A O 1
ATOM 671 N N . ALA A 1 87 ? 3.633 -5.836 -2.989 1.00 98.19 87 ALA A N 1
ATOM 672 C CA . ALA A 1 87 ? 2.959 -5.140 -4.083 1.00 98.19 87 ALA A CA 1
ATOM 673 C C . ALA A 1 87 ? 1.823 -5.977 -4.676 1.00 98.19 87 ALA A C 1
ATOM 675 O O . ALA A 1 87 ? 0.698 -5.495 -4.769 1.00 98.19 87 ALA A O 1
ATOM 676 N N . VAL A 1 88 ? 2.092 -7.241 -5.013 1.00 97.62 88 VAL A N 1
ATOM 677 C CA . VAL A 1 88 ? 1.091 -8.155 -5.583 1.00 97.62 88 VAL A CA 1
ATOM 678 C C . VAL A 1 88 ? -0.077 -8.343 -4.615 1.00 97.62 88 VAL A C 1
ATOM 680 O O . VAL A 1 88 ? -1.232 -8.224 -5.014 1.00 97.62 88 VAL A O 1
ATOM 683 N N . GLN A 1 89 ? 0.198 -8.553 -3.325 1.00 97.94 89 GLN A N 1
ATOM 684 C CA . GLN A 1 89 ? -0.860 -8.689 -2.324 1.00 97.94 89 GLN A CA 1
ATOM 685 C C . GLN A 1 89 ? -1.660 -7.394 -2.136 1.00 97.94 89 GLN A C 1
ATOM 687 O O . GLN A 1 89 ? -2.880 -7.444 -2.001 1.00 97.94 89 GLN A O 1
ATOM 692 N N . ALA A 1 90 ? -0.998 -6.235 -2.143 1.00 98.31 90 ALA A N 1
ATOM 693 C CA . ALA A 1 90 ? -1.667 -4.940 -2.061 1.00 98.31 90 ALA A CA 1
ATOM 694 C C . ALA A 1 90 ? -2.609 -4.712 -3.253 1.00 98.31 90 ALA A C 1
ATOM 696 O O . ALA A 1 90 ? -3.762 -4.340 -3.052 1.00 98.31 90 ALA A O 1
ATOM 697 N N . LEU A 1 91 ? -2.147 -5.005 -4.472 1.00 98.12 91 LEU A N 1
ATOM 698 C CA . LEU A 1 91 ? -2.947 -4.912 -5.695 1.00 98.12 91 LEU A CA 1
ATOM 699 C C . LEU A 1 91 ? -4.115 -5.908 -5.690 1.00 98.12 91 LEU A C 1
ATOM 701 O O . LEU A 1 91 ? -5.219 -5.560 -6.101 1.00 98.12 91 LEU A O 1
ATOM 705 N N . ALA A 1 92 ? -3.915 -7.116 -5.157 1.00 97.31 92 ALA A N 1
ATOM 706 C CA . ALA A 1 92 ? -4.975 -8.111 -4.996 1.00 97.31 92 ALA A CA 1
ATOM 707 C C . ALA A 1 92 ? -6.101 -7.634 -4.073 1.00 97.31 92 ALA A C 1
ATOM 709 O O . ALA A 1 92 ? -7.273 -7.813 -4.399 1.00 97.31 92 ALA A O 1
ATOM 710 N N . LEU A 1 93 ? -5.756 -7.002 -2.946 1.00 97.81 93 LEU A N 1
ATOM 711 C CA . LEU A 1 93 ? -6.732 -6.496 -1.972 1.00 97.81 93 LEU A CA 1
ATOM 712 C C . LEU A 1 93 ? -7.655 -5.428 -2.560 1.00 97.81 93 LEU A C 1
ATOM 714 O O . LEU A 1 93 ? -8.819 -5.351 -2.176 1.00 97.81 93 LEU A O 1
ATOM 718 N N . VAL A 1 94 ? -7.145 -4.625 -3.493 1.00 97.12 94 VAL A N 1
ATOM 719 C CA . VAL A 1 94 ? -7.894 -3.530 -4.125 1.00 97.12 94 VAL A CA 1
ATOM 720 C C . VAL A 1 94 ? -8.453 -3.904 -5.500 1.00 97.12 94 VAL A C 1
ATOM 722 O O . VAL A 1 94 ? -9.011 -3.056 -6.187 1.00 97.12 94 VAL A O 1
ATOM 725 N N . GLY A 1 95 ? -8.328 -5.174 -5.903 1.00 96.12 95 GLY A N 1
ATOM 726 C CA . GLY A 1 95 ? -8.866 -5.676 -7.168 1.00 96.12 95 GLY A CA 1
ATOM 727 C C . GLY A 1 95 ? -8.142 -5.166 -8.418 1.00 96.12 95 GLY A C 1
ATOM 728 O O . GLY A 1 95 ? -8.756 -5.135 -9.475 1.00 96.12 95 GLY A O 1
ATOM 729 N N . ALA A 1 96 ? -6.866 -4.787 -8.301 1.00 96.44 96 ALA A N 1
ATOM 730 C CA . ALA A 1 96 ? -6.053 -4.192 -9.368 1.00 96.44 96 ALA A CA 1
ATOM 731 C C . ALA A 1 96 ? -4.917 -5.112 -9.863 1.00 96.44 96 ALA A C 1
ATOM 733 O O . ALA A 1 96 ? -3.883 -4.642 -10.339 1.00 96.44 96 ALA A O 1
ATOM 734 N N . LEU A 1 97 ? -5.056 -6.434 -9.705 1.00 93.88 97 LEU A N 1
ATOM 735 C CA . LEU A 1 97 ? -4.053 -7.398 -10.192 1.00 93.88 97 LEU A CA 1
ATOM 736 C C . LEU A 1 97 ? -3.944 -7.429 -11.718 1.00 93.88 97 LEU A C 1
ATOM 738 O O . LEU A 1 97 ? -2.884 -7.743 -12.245 1.00 93.88 97 LEU A O 1
ATOM 742 N N . ASP A 1 98 ? -5.024 -7.101 -12.418 1.00 92.69 98 ASP A N 1
ATOM 743 C CA . ASP A 1 98 ? -5.090 -7.003 -13.876 1.00 92.69 98 ASP A CA 1
ATOM 744 C C . ASP A 1 98 ? -4.215 -5.877 -14.449 1.00 92.69 98 ASP A C 1
ATOM 746 O O . ASP A 1 98 ? -3.896 -5.888 -15.636 1.00 92.69 98 ASP A O 1
ATOM 750 N N . ALA A 1 99 ? -3.782 -4.931 -13.610 1.00 89.06 99 ALA A N 1
ATOM 751 C CA . ALA A 1 99 ? -2.829 -3.895 -13.989 1.00 89.06 99 ALA A CA 1
ATOM 752 C C . ALA A 1 99 ? -1.377 -4.402 -14.101 1.00 89.06 99 ALA A C 1
ATOM 754 O O . ALA A 1 99 ? -0.505 -3.647 -14.537 1.00 89.06 99 ALA A O 1
ATOM 755 N N . VAL A 1 100 ? -1.105 -5.649 -13.704 1.00 88.88 100 VAL A N 1
ATOM 756 C CA . VAL A 1 100 ? 0.223 -6.267 -13.743 1.00 88.88 100 VAL A CA 1
ATOM 757 C C . VAL A 1 100 ? 0.239 -7.397 -14.765 1.00 88.88 100 VAL A C 1
ATOM 759 O O . VAL A 1 100 ? -0.669 -8.225 -14.808 1.00 88.88 100 VAL A O 1
ATOM 762 N N . ASP A 1 101 ? 1.302 -7.460 -15.565 1.00 85.44 101 ASP A N 1
ATOM 763 C CA . ASP A 1 101 ? 1.559 -8.617 -16.419 1.00 85.44 101 ASP A CA 1
ATOM 764 C C . ASP A 1 101 ? 2.014 -9.807 -15.560 1.00 85.44 101 ASP A C 1
ATOM 766 O O . ASP A 1 101 ? 3.153 -9.855 -15.088 1.00 85.44 101 ASP A O 1
ATOM 770 N N . LEU A 1 102 ? 1.098 -10.750 -15.326 1.00 77.81 102 LEU A N 1
ATOM 771 C CA . LEU A 1 102 ? 1.348 -11.931 -14.500 1.00 77.81 102 LEU A CA 1
ATOM 772 C C . LEU A 1 102 ? 2.361 -12.897 -15.125 1.00 77.81 102 LEU A C 1
ATOM 774 O O . LEU A 1 102 ? 2.962 -13.674 -14.388 1.00 77.81 102 LEU A O 1
ATOM 778 N N . ASP A 1 103 ? 2.572 -12.849 -16.444 1.00 85.62 103 ASP A N 1
ATOM 779 C CA . ASP A 1 103 ? 3.549 -13.713 -17.117 1.00 85.62 103 ASP A CA 1
ATOM 780 C C . ASP A 1 103 ? 4.993 -13.231 -16.889 1.00 85.62 103 ASP A C 1
ATOM 782 O O . ASP A 1 103 ? 5.945 -13.971 -17.146 1.00 85.62 103 ASP A O 1
ATOM 786 N N . MET A 1 104 ? 5.163 -11.999 -16.392 1.00 81.25 104 MET A N 1
ATOM 787 C CA . MET A 1 104 ? 6.463 -11.432 -16.031 1.00 81.25 104 MET A CA 1
ATOM 788 C C . MET A 1 104 ? 6.820 -11.580 -14.542 1.00 81.25 104 MET A C 1
ATOM 790 O O . MET A 1 104 ? 7.911 -11.160 -14.161 1.00 81.25 104 MET A O 1
ATOM 794 N N . LEU A 1 105 ? 5.931 -12.125 -13.700 1.00 73.00 105 LEU A N 1
ATOM 795 C CA . LEU A 1 105 ? 6.139 -12.269 -12.248 1.00 73.00 105 LEU A CA 1
ATOM 796 C C . LEU A 1 105 ? 6.888 -13.544 -11.834 1.00 73.00 105 LEU A C 1
ATOM 798 O O . LEU A 1 105 ? 6.683 -14.612 -12.454 1.00 73.00 105 LEU A O 1
#

InterPro domains:
  IPR001330 Prenyltransferase alpha-alpha toroid domain [PF00432] (2-103)
  IPR008930 Terpenoid cyclases/protein prenyltransferase alpha-alpha toroid [SSF48239] (2-103)
  IPR045089 Prenyltransferase subunit beta [PTHR11774] (2-101)

Sequence (105 aa):
VDKLDVEGVVRFIASLQRPEGAFSGDRWGEVDVRFAYCALSALTILDALDRVDVDACTQWLLRCQNYDGAFGPVPRAESHAAYTFCAVQALALVGALDAVDLDML